Protein AF-A0A6P1YDL7-F1 (afdb_monomer_lite)

pLDDT: mean 79.41, std 16.98, range [35.56, 95.12]

Secondary structure (DSSP, 8-state):
----------------HHHHHHHHHHHT-SEEEHHHHHHHHHHH-HHHHHHHHHHH-SSS--HHHHHHHHHHHHHTSTT-SBPPPPPTTT-STTEEPPPHHHHHHH-SS-EEEEEB-----

Foldseek 3Di:
DDDDDPDPDPPLDDQDLVNVVVLVVVLPDQKDWLVSSLVSCVVPPVVVNVSLQVPFDDPQTGSSNRSQVVLQVLCPDPPRQWPRQDDPPDDDPQWDADDPVVCVRHVDRTIGMIGGDPPPD

Radius of gyration: 15.44 Å; chains: 1; bounding box: 39×40×31 Å

Organism: NCBI:txid116090

Structure (mmCIF, N/CA/C/O backbone):
data_AF-A0A6P1YDL7-F1
#
_entry.id   AF-A0A6P1YDL7-F1
#
loop_
_atom_site.group_PDB
_atom_site.id
_atom_site.type_symbol
_atom_site.label_atom_id
_atom_site.label_alt_id
_atom_site.label_comp_id
_atom_site.label_asym_id
_atom_site.label_entity_id
_atom_site.label_seq_id
_atom_site.pdbx_PDB_ins_code
_atom_site.Cartn_x
_atom_site.Cartn_y
_atom_site.Cartn_z
_atom_site.occupancy
_atom_site.B_iso_or_equiv
_atom_site.auth_seq_id
_atom_site.auth_comp_id
_atom_site.auth_asym_id
_atom_site.auth_atom_id
_atom_site.pdbx_PDB_model_num
ATOM 1 N N . MET A 1 1 ? -23.466 22.825 -14.874 1.00 36.59 1 MET A N 1
ATOM 2 C CA . MET A 1 1 ? -22.211 22.125 -15.240 1.00 36.59 1 MET A CA 1
ATOM 3 C C . MET A 1 1 ? -21.024 22.981 -14.807 1.00 36.59 1 MET A C 1
ATOM 5 O O . MET A 1 1 ? -20.766 24.006 -15.426 1.00 36.59 1 MET A O 1
ATOM 9 N N . LYS A 1 2 ? -20.358 22.641 -13.694 1.00 36.62 2 LYS A N 1
ATOM 10 C CA . LYS A 1 2 ? -19.178 23.383 -13.216 1.00 36.62 2 LYS A CA 1
ATOM 11 C C . LYS A 1 2 ? -17.970 23.005 -14.078 1.00 36.62 2 LYS A C 1
ATOM 13 O O . LYS A 1 2 ? -17.549 21.854 -14.082 1.00 36.62 2 LYS A O 1
ATOM 18 N N . LYS A 1 3 ? -17.440 23.979 -14.821 1.00 40.66 3 LYS A N 1
ATOM 19 C CA . LYS A 1 3 ? -16.173 23.870 -15.551 1.00 40.66 3 LYS A CA 1
ATOM 20 C C . LYS A 1 3 ? -15.040 23.724 -14.531 1.00 40.66 3 LYS A C 1
ATOM 22 O O . LYS A 1 3 ? -14.826 24.628 -13.729 1.00 40.66 3 LYS A O 1
ATOM 27 N N . MET A 1 4 ? -14.327 22.599 -14.551 1.00 35.56 4 MET A N 1
ATOM 28 C CA . MET A 1 4 ? -13.084 22.455 -13.792 1.00 35.56 4 MET A CA 1
ATOM 29 C C . MET A 1 4 ? -11.960 23.148 -14.562 1.00 35.56 4 MET A C 1
ATOM 31 O O . MET A 1 4 ? -11.633 22.781 -15.691 1.00 35.56 4 MET A O 1
ATOM 35 N N . ASN A 1 5 ? -11.415 24.195 -13.945 1.00 38.91 5 ASN A N 1
ATOM 36 C CA . ASN A 1 5 ? -10.275 24.956 -14.431 1.00 38.91 5 ASN A CA 1
ATOM 37 C C . ASN A 1 5 ? -9.067 24.035 -14.654 1.00 38.91 5 ASN A C 1
ATOM 39 O O . ASN A 1 5 ? -8.543 23.442 -13.712 1.00 38.91 5 ASN A O 1
ATOM 43 N N . LYS A 1 6 ? -8.584 23.981 -15.901 1.00 46.56 6 LYS A N 1
ATOM 44 C CA . LYS A 1 6 ? -7.245 23.495 -16.257 1.00 46.56 6 LYS A CA 1
ATOM 45 C C . LYS A 1 6 ? -6.207 24.518 -15.782 1.00 46.56 6 LYS A C 1
ATOM 47 O O . LYS A 1 6 ? -5.683 25.302 -16.567 1.00 46.56 6 LYS A O 1
ATOM 52 N N . GLY A 1 7 ? -5.941 24.529 -14.481 1.00 36.12 7 GLY A N 1
ATOM 53 C CA . GLY A 1 7 ? -4.792 25.218 -13.906 1.00 36.12 7 GLY A CA 1
ATOM 54 C C . GLY A 1 7 ? -3.537 24.380 -14.125 1.00 36.12 7 GLY A C 1
ATOM 55 O O . GLY A 1 7 ? -3.387 23.321 -13.521 1.00 36.12 7 GLY A O 1
ATOM 56 N N . LYS A 1 8 ? -2.640 24.850 -14.995 1.00 44.25 8 LYS A N 1
ATOM 57 C CA . LYS A 1 8 ? -1.250 24.390 -15.060 1.00 44.25 8 LYS A CA 1
ATOM 58 C C . LYS A 1 8 ? -0.568 24.743 -13.738 1.00 44.25 8 LYS A C 1
ATOM 60 O O . LYS A 1 8 ? -0.043 25.837 -13.595 1.00 44.25 8 LYS A O 1
ATOM 65 N N . ASN A 1 9 ? -0.571 23.810 -12.799 1.00 37.44 9 ASN A N 1
ATOM 66 C CA . ASN A 1 9 ? 0.374 23.781 -11.697 1.00 37.44 9 ASN A CA 1
ATOM 67 C C . ASN A 1 9 ? 1.122 22.461 -11.824 1.00 37.44 9 ASN A C 1
ATOM 69 O O . ASN A 1 9 ? 0.563 21.398 -11.569 1.00 37.44 9 ASN A O 1
ATOM 73 N N . SER A 1 10 ? 2.391 22.527 -12.221 1.00 43.81 10 SER A N 1
ATOM 74 C CA . SER A 1 10 ? 3.339 21.419 -12.084 1.00 43.81 10 SER A CA 1
ATOM 75 C C . SER A 1 10 ? 3.688 21.218 -10.604 1.00 43.81 10 SER A C 1
ATOM 77 O O . SER A 1 10 ? 4.853 21.208 -10.216 1.00 43.81 10 SER A O 1
ATOM 79 N N . THR A 1 11 ? 2.676 21.108 -9.743 1.00 45.12 11 THR A N 1
ATOM 80 C CA . THR A 1 11 ? 2.846 20.631 -8.382 1.00 45.12 11 THR A CA 1
ATOM 81 C C . THR A 1 11 ? 3.069 19.135 -8.485 1.00 45.12 11 THR A C 1
ATOM 83 O O . THR A 1 11 ? 2.295 18.403 -9.097 1.00 45.12 11 THR A O 1
ATOM 86 N N . CYS A 1 12 ? 4.191 18.683 -7.942 1.00 49.62 12 CYS A N 1
ATOM 87 C CA . CYS A 1 12 ? 4.565 17.283 -7.853 1.00 49.62 12 CYS A CA 1
ATOM 88 C C . CYS A 1 12 ? 3.428 16.471 -7.205 1.00 49.62 12 CYS A C 1
ATOM 90 O O . CYS A 1 12 ? 3.429 16.305 -5.993 1.00 49.62 12 CYS A O 1
ATOM 92 N N . LYS A 1 13 ? 2.477 15.950 -7.991 1.00 65.25 13 LYS A N 1
ATOM 93 C CA . LYS A 1 13 ? 1.339 15.184 -7.473 1.00 65.25 13 LYS A CA 1
ATOM 94 C C . LYS A 1 13 ? 1.872 13.949 -6.732 1.00 65.25 13 LYS A C 1
ATOM 96 O O . LYS A 1 13 ? 2.759 13.242 -7.223 1.00 65.25 13 LYS A O 1
ATOM 101 N N . TYR A 1 14 ? 1.429 13.800 -5.492 1.00 78.19 14 TYR A N 1
ATOM 102 C CA . TYR A 1 14 ? 1.698 12.697 -4.574 1.00 78.19 14 TYR A CA 1
ATOM 103 C C . TYR A 1 14 ? 0.348 12.111 -4.173 1.00 78.19 14 TYR A C 1
ATOM 105 O O . TYR A 1 14 ? -0.652 12.823 -4.232 1.00 78.19 14 TYR A O 1
ATOM 113 N N . ILE A 1 15 ? 0.321 10.842 -3.767 1.00 88.19 15 ILE A N 1
ATOM 114 C CA . ILE A 1 15 ? -0.924 10.245 -3.276 1.00 88.19 15 ILE A CA 1
ATOM 115 C C . ILE A 1 15 ? -1.286 10.853 -1.911 1.00 88.19 15 ILE A C 1
ATOM 117 O O . ILE A 1 15 ? -0.455 10.881 -0.985 1.00 88.19 15 ILE A O 1
ATOM 121 N N . THR A 1 16 ? -2.494 11.401 -1.796 1.00 91.56 16 THR A N 1
ATOM 122 C CA . THR A 1 16 ? -2.971 12.056 -0.567 1.00 91.56 16 THR A CA 1
ATOM 123 C C . THR A 1 16 ? -3.467 11.033 0.457 1.00 91.56 16 THR A C 1
ATOM 125 O O . THR A 1 16 ? -3.581 9.844 0.158 1.00 91.56 16 THR A O 1
ATOM 128 N N . ASN A 1 17 ? -3.709 11.464 1.698 1.00 92.94 17 ASN A N 1
ATOM 129 C CA . ASN A 1 17 ? -4.272 10.570 2.716 1.00 92.94 17 ASN A CA 1
ATOM 130 C C . ASN A 1 17 ? -5.702 10.161 2.354 1.00 92.94 17 ASN A C 1
ATOM 132 O O . ASN A 1 17 ? -6.055 9.000 2.507 1.00 92.94 17 ASN A O 1
ATOM 136 N N . GLU A 1 18 ? -6.492 11.079 1.800 1.00 92.06 18 GLU A N 1
ATOM 137 C CA . GLU A 1 18 ? -7.864 10.811 1.371 1.00 92.06 18 GLU A CA 1
ATOM 138 C C . GLU A 1 18 ? -7.902 9.773 0.241 1.00 92.06 18 GLU A C 1
ATOM 140 O O . GLU A 1 18 ? -8.740 8.873 0.258 1.00 92.06 18 GLU A O 1
ATOM 145 N N . GLU A 1 19 ? -6.967 9.849 -0.715 1.00 93.19 19 GLU A N 1
ATOM 146 C CA . GLU A 1 19 ? -6.822 8.833 -1.765 1.00 93.19 19 GLU A CA 1
ATOM 147 C C . GLU A 1 19 ? -6.437 7.468 -1.174 1.00 93.19 19 GLU A C 1
ATOM 149 O O . GLU A 1 19 ? -6.994 6.447 -1.578 1.00 93.19 19 GLU A O 1
ATOM 154 N N . ILE A 1 20 ? -5.533 7.436 -0.185 1.00 94.56 20 ILE A N 1
ATOM 155 C CA . ILE A 1 20 ? -5.164 6.199 0.521 1.00 94.56 20 ILE A CA 1
ATOM 156 C C . ILE A 1 20 ? -6.373 5.597 1.238 1.00 94.56 20 ILE A C 1
ATOM 158 O O . ILE A 1 20 ? -6.646 4.409 1.082 1.00 94.56 20 ILE A O 1
ATOM 162 N N . GLU A 1 21 ? -7.112 6.400 1.997 1.00 94.38 21 GLU A N 1
ATOM 163 C CA . GLU A 1 21 ? -8.293 5.956 2.739 1.00 94.38 21 GLU A CA 1
ATOM 164 C C . GLU A 1 21 ? -9.386 5.434 1.821 1.00 94.38 21 GLU A C 1
ATOM 166 O O . GLU A 1 21 ? -9.991 4.399 2.106 1.00 94.38 21 GLU A O 1
ATOM 171 N N . TYR A 1 22 ? -9.622 6.134 0.711 1.00 93.62 22 TYR A N 1
ATOM 172 C CA . TYR A 1 22 ? -10.549 5.689 -0.314 1.00 93.62 22 TYR A CA 1
ATOM 173 C C . TYR A 1 22 ? -10.139 4.315 -0.850 1.00 93.62 22 TYR A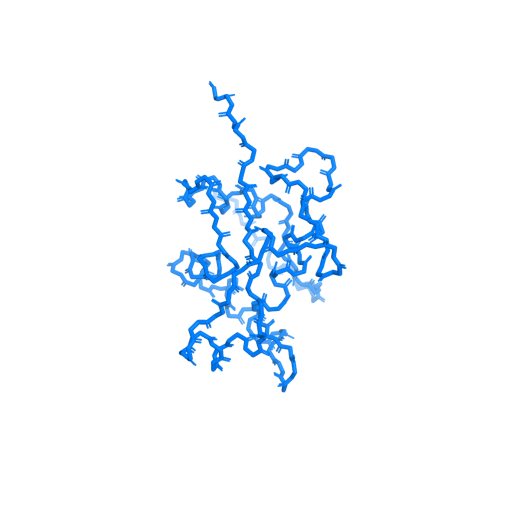 C 1
ATOM 175 O O . TYR A 1 22 ? -10.964 3.405 -0.874 1.00 93.62 22 TYR A O 1
ATOM 183 N N . ILE A 1 23 ? -8.869 4.124 -1.215 1.00 95.00 23 ILE A N 1
ATOM 184 C CA . ILE A 1 23 ? -8.385 2.836 -1.727 1.00 95.00 23 ILE A CA 1
ATOM 185 C C . ILE A 1 23 ? -8.523 1.732 -0.669 1.00 95.00 23 ILE A C 1
ATOM 187 O O . ILE A 1 23 ? -9.096 0.691 -0.973 1.00 95.00 23 ILE A O 1
ATOM 191 N N . ILE A 1 24 ? -8.081 1.961 0.575 1.00 94.25 24 ILE A N 1
ATOM 192 C CA . ILE A 1 24 ? -8.171 0.966 1.663 1.00 94.25 24 ILE A CA 1
ATOM 193 C C . ILE A 1 24 ? -9.622 0.511 1.867 1.00 94.25 24 ILE A C 1
ATOM 195 O O . ILE A 1 24 ? -9.887 -0.689 1.939 1.00 94.25 24 ILE A O 1
ATOM 199 N N . LYS A 1 25 ? -10.568 1.457 1.921 1.00 92.75 25 LYS A N 1
ATOM 200 C CA . LYS A 1 25 ? -11.995 1.154 2.103 1.00 92.75 25 LYS A CA 1
ATOM 201 C C . LYS A 1 25 ? -12.568 0.346 0.937 1.00 92.75 25 LYS A C 1
ATOM 203 O O . LYS A 1 25 ? -13.336 -0.579 1.173 1.00 92.75 25 LYS A O 1
ATOM 208 N N . ASN A 1 26 ? -12.187 0.665 -0.301 1.00 93.81 26 ASN A N 1
ATOM 209 C CA . ASN A 1 26 ? -12.706 -0.028 -1.485 1.00 93.81 26 ASN A CA 1
ATOM 210 C C . ASN A 1 26 ? -12.047 -1.392 -1.733 1.00 93.81 26 ASN A C 1
ATOM 212 O O . ASN A 1 26 ? -12.686 -2.269 -2.306 1.00 93.81 26 ASN A O 1
ATOM 216 N N . MET A 1 27 ? -10.805 -1.603 -1.287 1.00 93.56 27 MET A N 1
ATOM 217 C CA . MET A 1 27 ? -10.186 -2.932 -1.315 1.00 93.56 27 MET A CA 1
ATOM 218 C C . MET A 1 27 ? -10.931 -3.917 -0.407 1.00 93.56 27 MET A C 1
ATOM 220 O O . MET A 1 27 ? -10.968 -5.105 -0.711 1.00 93.56 27 MET A O 1
ATOM 224 N N . ASN A 1 28 ? -11.522 -3.430 0.693 1.00 89.69 28 ASN A N 1
ATOM 225 C CA . ASN A 1 28 ? -12.265 -4.233 1.669 1.00 89.69 28 ASN A CA 1
ATOM 226 C C . ASN A 1 28 ? -11.478 -5.469 2.160 1.00 89.69 28 ASN A C 1
ATOM 228 O O . ASN A 1 28 ? -12.023 -6.558 2.340 1.00 89.69 28 ASN A O 1
ATOM 232 N N . MET A 1 29 ? -10.165 -5.306 2.345 1.00 91.06 29 MET A N 1
ATOM 233 C CA . MET A 1 29 ? -9.272 -6.352 2.839 1.00 91.06 29 MET A CA 1
ATOM 234 C C . MET A 1 29 ? -8.829 -6.014 4.268 1.00 91.06 29 MET A C 1
ATOM 236 O O . MET A 1 29 ? -8.314 -4.917 4.485 1.00 91.06 29 MET A O 1
ATOM 240 N N . PRO A 1 30 ? -8.947 -6.938 5.242 1.00 89.56 30 PRO A N 1
ATOM 241 C CA . PRO A 1 30 ? -8.481 -6.696 6.612 1.00 89.56 30 PRO A CA 1
ATOM 242 C C . PRO A 1 30 ? -6.950 -6.575 6.697 1.00 89.56 30 PRO A C 1
ATOM 244 O O . PRO A 1 30 ? -6.409 -5.943 7.601 1.00 89.56 30 PRO A O 1
ATOM 247 N N . GLN A 1 31 ? -6.244 -7.164 5.732 1.00 91.25 31 GLN A N 1
ATOM 248 C CA . GLN A 1 31 ? -4.805 -7.035 5.553 1.00 91.25 31 GLN A CA 1
ATOM 249 C C . GLN A 1 31 ? -4.470 -7.029 4.064 1.00 91.25 31 GLN A C 1
ATOM 251 O O . GLN A 1 31 ? -5.113 -7.731 3.285 1.00 91.25 31 GLN A O 1
ATOM 256 N N . PHE A 1 32 ? -3.453 -6.273 3.669 1.00 93.12 32 PHE A N 1
ATOM 257 C CA . PHE A 1 32 ? -3.021 -6.191 2.278 1.00 93.12 32 PHE A CA 1
ATOM 258 C C . PHE A 1 32 ? -1.531 -5.869 2.175 1.00 93.12 32 PHE A C 1
ATOM 260 O O . PHE A 1 32 ? -0.905 -5.370 3.109 1.00 93.12 32 PHE A O 1
ATOM 267 N N . THR A 1 33 ? -0.941 -6.142 1.019 1.00 92.38 33 THR A N 1
ATOM 268 C CA . THR A 1 33 ? 0.428 -5.744 0.696 1.00 92.38 33 THR A CA 1
ATOM 269 C C . THR A 1 33 ? 0.459 -4.519 -0.200 1.00 92.38 33 THR A C 1
ATOM 271 O O . THR A 1 33 ? -0.519 -4.163 -0.854 1.00 92.38 33 THR A O 1
ATOM 274 N N . VAL A 1 34 ? 1.629 -3.891 -0.311 1.00 90.94 34 VAL A N 1
ATOM 275 C CA . VAL A 1 34 ? 1.820 -2.812 -1.290 1.00 90.94 34 VAL A CA 1
ATOM 276 C C . VAL A 1 34 ? 1.557 -3.254 -2.738 1.00 90.94 34 VAL A C 1
ATOM 278 O O . VAL A 1 34 ? 1.212 -2.418 -3.571 1.00 90.94 34 VAL A O 1
ATOM 281 N N . LEU A 1 35 ? 1.694 -4.550 -3.043 1.00 91.00 35 LEU A N 1
ATOM 282 C CA . LEU A 1 35 ? 1.370 -5.086 -4.363 1.00 91.00 35 LEU A CA 1
ATOM 283 C C . LEU A 1 35 ? -0.139 -5.096 -4.597 1.00 91.00 35 LEU A C 1
ATOM 285 O O . LEU A 1 35 ? -0.576 -4.628 -5.641 1.00 91.00 35 LEU A O 1
ATOM 289 N N . ASP A 1 36 ? -0.924 -5.538 -3.612 1.00 93.56 36 ASP A N 1
ATOM 290 C CA . ASP A 1 36 ? -2.391 -5.503 -3.679 1.00 93.56 36 ASP A CA 1
ATOM 291 C C . ASP A 1 36 ? -2.888 -4.061 -3.832 1.00 93.56 36 ASP A C 1
ATOM 293 O O . ASP A 1 36 ? -3.720 -3.762 -4.686 1.00 93.56 36 ASP A O 1
ATOM 297 N N . PHE A 1 37 ? -2.296 -3.144 -3.061 1.00 94.50 37 PHE A N 1
ATOM 298 C CA . PHE A 1 37 ? -2.607 -1.719 -3.121 1.00 94.50 37 PHE A CA 1
ATOM 299 C C . PHE A 1 37 ? -2.283 -1.114 -4.494 1.00 94.50 37 PHE A C 1
ATOM 301 O O . PHE A 1 37 ? -3.102 -0.414 -5.086 1.00 94.50 37 PHE A O 1
ATOM 308 N N . GLY A 1 38 ? -1.093 -1.395 -5.037 1.00 92.44 38 GLY A N 1
ATOM 309 C CA . GLY A 1 38 ? -0.707 -0.907 -6.361 1.00 92.44 38 GLY A CA 1
ATOM 310 C C . GLY A 1 38 ? -1.525 -1.539 -7.490 1.00 92.44 38 GLY A C 1
ATOM 311 O O . GLY A 1 38 ? -1.906 -0.830 -8.417 1.00 92.44 38 GLY A O 1
ATOM 312 N N . LYS A 1 39 ? -1.875 -2.826 -7.378 1.00 92.44 39 LYS A N 1
ATOM 313 C CA . LYS A 1 39 ? -2.763 -3.515 -8.322 1.00 92.44 39 LYS A CA 1
ATOM 314 C C . LYS A 1 39 ? -4.149 -2.874 -8.345 1.00 92.44 39 LYS A C 1
ATOM 316 O O . LYS A 1 39 ? -4.656 -2.581 -9.423 1.00 92.44 39 LYS A O 1
ATOM 321 N N . PHE A 1 40 ? -4.716 -2.562 -7.178 1.00 95.12 40 PHE A N 1
ATOM 322 C CA . PHE A 1 40 ? -5.992 -1.856 -7.105 1.00 95.12 40 PHE A CA 1
ATOM 323 C C . PHE A 1 40 ? -5.931 -0.503 -7.832 1.00 95.12 40 PHE A C 1
ATOM 325 O O . PHE A 1 40 ? -6.834 -0.180 -8.604 1.00 95.12 40 PHE A O 1
ATOM 332 N N . ILE A 1 41 ? -4.856 0.274 -7.638 1.00 93.25 41 ILE A N 1
ATOM 333 C CA . 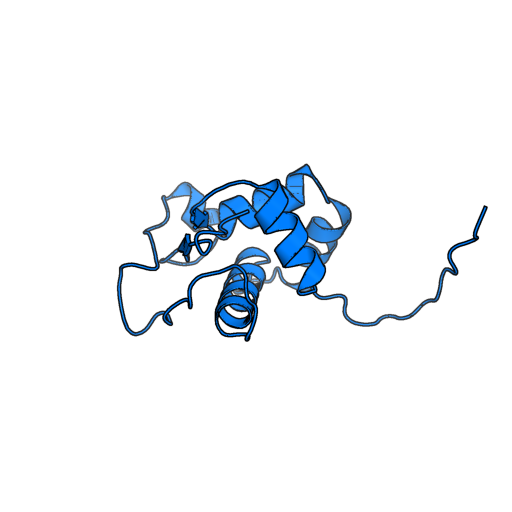ILE A 1 41 ? -4.657 1.544 -8.358 1.00 93.25 41 ILE A CA 1
ATOM 334 C C . ILE A 1 41 ? -4.550 1.297 -9.865 1.00 93.25 41 ILE A C 1
ATOM 336 O O . ILE A 1 41 ? -5.185 2.004 -10.639 1.00 93.25 41 ILE A O 1
ATOM 340 N N . GLN A 1 42 ? -3.779 0.299 -10.293 1.00 91.69 42 GLN A N 1
ATOM 341 C CA . GLN A 1 42 ? -3.611 -0.031 -11.707 1.00 91.69 42 GLN A CA 1
ATOM 342 C C . GLN A 1 42 ? -4.945 -0.384 -12.386 1.00 91.69 42 GLN A C 1
ATOM 344 O O . GLN A 1 42 ? -5.170 0.011 -13.530 1.00 91.69 42 GLN A O 1
ATOM 349 N N . GLU A 1 43 ? -5.823 -1.103 -11.687 1.00 93.00 43 GLU A N 1
ATOM 350 C CA . GLU A 1 43 ? -7.119 -1.551 -12.207 1.00 93.00 43 GLU A CA 1
ATOM 351 C C . GLU A 1 43 ? -8.190 -0.450 -12.175 1.00 93.00 43 GLU A C 1
ATOM 353 O O . GLU A 1 43 ? -9.018 -0.383 -13.081 1.00 93.00 43 GLU A O 1
ATOM 358 N N . ASN A 1 44 ? -8.164 0.440 -11.174 1.00 92.00 44 ASN A N 1
ATOM 359 C CA . ASN A 1 44 ? -9.257 1.389 -10.915 1.00 92.00 44 ASN A CA 1
ATOM 360 C C . ASN A 1 44 ? -8.894 2.864 -11.161 1.00 92.00 44 ASN A C 1
ATOM 362 O O . ASN A 1 44 ? -9.780 3.706 -11.289 1.00 92.00 44 ASN A O 1
ATOM 366 N N . ASN A 1 45 ? -7.607 3.211 -11.214 1.00 88.38 45 ASN A N 1
ATOM 367 C CA . ASN A 1 45 ? -7.125 4.580 -11.401 1.00 88.38 45 ASN A CA 1
ATOM 368 C C . ASN A 1 45 ? -5.807 4.602 -12.194 1.00 88.38 45 ASN A C 1
ATOM 370 O O . ASN A 1 45 ? -4.727 4.908 -11.677 1.00 88.38 45 ASN A O 1
ATOM 374 N N . LYS A 1 46 ? -5.918 4.272 -13.484 1.00 87.56 46 LYS A N 1
ATOM 375 C CA . LYS A 1 46 ? -4.777 4.163 -14.400 1.00 87.56 46 LYS A CA 1
ATOM 376 C C . LYS A 1 46 ? -3.957 5.452 -14.495 1.00 87.56 46 LYS A C 1
ATOM 378 O O . LYS A 1 46 ? -2.735 5.383 -14.482 1.00 87.56 46 LYS A O 1
ATOM 383 N N . ASP A 1 47 ? -4.603 6.617 -14.493 1.00 88.50 47 ASP A N 1
ATOM 384 C CA . ASP A 1 47 ? -3.907 7.909 -14.535 1.00 88.50 47 ASP A CA 1
ATOM 385 C C . ASP A 1 47 ? -3.000 8.111 -13.310 1.00 88.50 47 ASP A C 1
ATOM 387 O O . ASP A 1 47 ? -1.874 8.603 -13.428 1.00 88.50 47 ASP A O 1
ATOM 391 N N . LEU A 1 48 ? -3.472 7.717 -12.119 1.00 87.88 48 LEU A N 1
ATOM 392 C CA . LEU A 1 48 ? -2.663 7.750 -10.902 1.00 87.88 48 LEU A CA 1
ATOM 393 C C . LEU A 1 48 ? -1.504 6.750 -10.989 1.00 87.88 48 LEU A C 1
ATOM 395 O O . LEU A 1 48 ? -0.377 7.104 -10.643 1.00 87.88 48 LEU A O 1
ATOM 399 N N . TRP A 1 49 ? -1.753 5.534 -11.479 1.00 90.25 49 TRP A N 1
ATOM 400 C CA . TRP A 1 49 ? -0.709 4.523 -11.662 1.00 90.25 49 TRP A CA 1
ATOM 401 C C . TRP A 1 49 ? 0.384 4.977 -12.638 1.00 90.25 49 TRP A C 1
ATOM 403 O O . TRP A 1 49 ? 1.573 4.912 -12.316 1.00 90.25 49 TRP A O 1
ATOM 413 N N . ASP A 1 50 ? -0.003 5.494 -13.801 1.00 88.25 50 ASP A N 1
ATOM 414 C CA . ASP A 1 50 ? 0.918 5.966 -14.835 1.00 88.25 50 ASP A CA 1
ATOM 415 C C . ASP A 1 50 ? 1.743 7.150 -14.317 1.00 88.25 50 ASP A C 1
ATOM 417 O O . ASP A 1 50 ? 2.958 7.212 -14.496 1.00 88.25 50 ASP A O 1
ATOM 421 N N . MET A 1 51 ? 1.123 8.069 -13.576 1.00 88.75 51 MET A N 1
ATOM 422 C CA . MET A 1 51 ? 1.848 9.153 -12.917 1.00 88.75 51 MET A CA 1
ATOM 423 C C . MET A 1 51 ? 2.869 8.628 -11.890 1.00 88.75 51 MET A C 1
ATOM 425 O O . MET A 1 51 ? 4.012 9.096 -11.867 1.00 88.75 51 MET A O 1
ATOM 429 N N . LEU A 1 52 ? 2.485 7.670 -11.039 1.00 87.94 52 LEU A N 1
ATOM 430 C CA . LEU A 1 52 ? 3.381 7.093 -10.031 1.00 87.94 52 LEU A CA 1
ATOM 431 C C . LEU A 1 52 ? 4.551 6.347 -10.676 1.00 87.94 52 LEU A C 1
ATOM 433 O O . LEU A 1 52 ? 5.698 6.518 -10.256 1.00 87.94 52 LEU A O 1
ATOM 437 N N . THR A 1 53 ? 4.281 5.546 -11.704 1.00 86.88 53 THR A N 1
ATOM 438 C CA . THR A 1 53 ? 5.312 4.779 -12.407 1.00 86.88 53 THR A CA 1
ATOM 439 C C . THR A 1 53 ? 6.266 5.691 -13.167 1.00 86.88 53 THR A C 1
ATOM 441 O O . THR A 1 53 ? 7.472 5.534 -12.999 1.00 86.88 53 THR A O 1
ATOM 444 N N . ASN A 1 54 ? 5.773 6.700 -13.888 1.00 85.81 54 ASN A N 1
ATOM 445 C CA . ASN A 1 54 ? 6.621 7.653 -14.611 1.00 85.81 54 ASN A CA 1
ATOM 446 C C . ASN A 1 54 ? 7.536 8.463 -13.685 1.00 85.81 54 ASN A C 1
ATOM 448 O O . ASN A 1 54 ? 8.669 8.775 -14.042 1.00 85.81 54 ASN A O 1
ATOM 452 N N . LYS A 1 55 ? 7.052 8.817 -12.491 1.00 82.19 55 LYS A N 1
ATOM 453 C CA . LYS A 1 55 ? 7.788 9.689 -11.569 1.00 82.19 55 LYS A CA 1
ATOM 454 C C . LYS A 1 55 ? 8.756 8.941 -10.660 1.00 82.19 55 LYS A C 1
ATOM 456 O O . LYS A 1 55 ? 9.840 9.444 -10.375 1.00 82.19 55 LYS A O 1
ATOM 461 N N . TYR A 1 56 ? 8.350 7.777 -10.156 1.00 78.62 56 TYR A N 1
ATOM 462 C CA . TYR A 1 56 ? 9.078 7.072 -9.099 1.00 78.62 56 TYR A CA 1
ATOM 463 C C . TYR A 1 56 ? 9.773 5.801 -9.580 1.00 78.62 56 TYR A C 1
ATOM 465 O O . TYR A 1 56 ? 10.516 5.203 -8.806 1.00 78.62 56 TYR A O 1
ATOM 473 N N . THR A 1 57 ? 9.586 5.387 -10.835 1.00 78.06 57 THR A N 1
ATOM 474 C CA . THR A 1 57 ? 10.326 4.243 -11.377 1.00 78.06 57 THR A CA 1
ATOM 475 C C . THR A 1 57 ? 11.664 4.702 -11.933 1.00 78.06 57 THR A C 1
ATOM 477 O O . THR A 1 57 ? 11.743 5.389 -12.945 1.00 78.06 57 THR A O 1
ATOM 480 N N . ASN A 1 58 ? 12.739 4.283 -11.277 1.00 78.12 58 ASN A N 1
ATOM 481 C CA . ASN A 1 58 ? 14.100 4.385 -11.780 1.00 78.12 58 ASN A CA 1
ATOM 482 C C . ASN A 1 58 ? 14.840 3.051 -11.559 1.00 78.12 58 ASN A C 1
ATOM 484 O O . ASN A 1 58 ? 14.238 2.012 -11.261 1.00 78.12 58 ASN A O 1
ATOM 488 N N . LYS A 1 59 ? 16.166 3.044 -11.735 1.00 69.25 59 LYS A N 1
ATOM 489 C CA . LYS A 1 59 ? 16.981 1.828 -11.594 1.00 69.25 59 LYS A CA 1
ATOM 490 C C . LYS A 1 59 ? 16.804 1.149 -10.224 1.00 69.25 59 LYS A C 1
ATOM 492 O O . LYS A 1 59 ? 16.720 -0.080 -10.184 1.00 69.25 59 LYS A O 1
ATOM 497 N N . TYR A 1 60 ? 16.684 1.932 -9.149 1.00 68.44 60 TYR A N 1
ATOM 498 C CA . TYR A 1 60 ? 16.729 1.478 -7.751 1.00 68.44 60 TYR A CA 1
ATOM 499 C C . TYR A 1 60 ? 15.422 1.686 -6.977 1.00 68.44 60 TYR A C 1
ATOM 501 O O . TYR A 1 60 ? 15.251 1.122 -5.902 1.00 68.44 60 TYR A O 1
ATOM 509 N N . TYR A 1 61 ? 14.505 2.488 -7.510 1.00 71.19 61 TYR A N 1
ATOM 510 C CA . TYR A 1 61 ? 13.256 2.857 -6.858 1.00 71.19 61 TYR A CA 1
ATOM 511 C C . TYR A 1 61 ? 12.085 2.518 -7.774 1.00 71.19 61 TYR A C 1
ATOM 513 O O . TYR A 1 61 ? 12.161 2.747 -8.979 1.00 71.19 61 TYR A O 1
ATOM 521 N N . SER A 1 62 ? 11.027 1.925 -7.226 1.00 83.94 62 SER A N 1
ATOM 522 C CA . SER A 1 62 ? 9.805 1.609 -7.971 1.00 83.94 62 SER A CA 1
ATOM 523 C C . SER A 1 62 ? 8.615 2.383 -7.408 1.00 83.94 62 SER A C 1
ATOM 525 O O . SER A 1 62 ? 8.636 2.812 -6.251 1.00 83.94 62 SER A O 1
ATOM 527 N N . ALA A 1 63 ? 7.538 2.497 -8.191 1.00 87.62 63 ALA A N 1
ATOM 528 C CA . ALA A 1 63 ? 6.256 2.997 -7.691 1.00 87.62 63 ALA A CA 1
ATOM 529 C C . ALA A 1 63 ? 5.790 2.237 -6.434 1.00 87.62 63 ALA A C 1
ATOM 531 O O . ALA A 1 63 ? 5.290 2.845 -5.492 1.00 87.62 63 ALA A O 1
ATOM 532 N N . TYR A 1 64 ? 6.035 0.926 -6.361 1.00 88.19 64 TYR A N 1
ATOM 533 C CA . TYR A 1 64 ? 5.735 0.137 -5.169 1.00 88.19 64 TYR A CA 1
ATOM 534 C C . TYR A 1 64 ? 6.628 0.495 -3.974 1.00 88.19 64 TYR A C 1
ATOM 536 O O . TYR A 1 64 ? 6.152 0.534 -2.845 1.00 88.19 64 TYR A O 1
ATOM 544 N N . SER A 1 65 ? 7.910 0.802 -4.188 1.00 85.25 65 SER A N 1
ATOM 545 C CA . SER A 1 65 ? 8.800 1.271 -3.115 1.00 85.25 65 SER A CA 1
ATOM 546 C C . SER A 1 65 ? 8.301 2.598 -2.531 1.00 85.25 65 SER A C 1
ATOM 548 O O . SER A 1 65 ? 8.263 2.756 -1.310 1.00 85.25 65 SER A O 1
ATOM 550 N N . TYR A 1 66 ? 7.844 3.510 -3.396 1.00 88.50 66 TYR A N 1
ATOM 551 C CA . TYR A 1 66 ? 7.181 4.750 -2.992 1.00 88.50 66 TYR A CA 1
ATOM 552 C C . TYR A 1 66 ? 5.908 4.491 -2.187 1.00 88.50 66 TYR A C 1
ATOM 554 O O . TYR A 1 66 ? 5.778 4.990 -1.069 1.00 88.50 66 TYR A O 1
ATOM 562 N N . LEU A 1 67 ? 4.990 3.683 -2.725 1.00 91.19 67 LEU A N 1
ATOM 563 C CA . LEU A 1 67 ? 3.727 3.359 -2.062 1.00 91.19 67 LEU A CA 1
ATOM 564 C C . LEU A 1 67 ? 3.962 2.701 -0.700 1.00 91.19 67 LEU A C 1
ATOM 566 O O . LEU A 1 67 ? 3.309 3.061 0.272 1.00 91.19 67 LEU A O 1
ATOM 570 N N . SER A 1 68 ? 4.945 1.804 -0.599 1.00 89.69 68 SER A N 1
ATOM 571 C CA . SER A 1 68 ? 5.299 1.140 0.656 1.00 89.69 68 SER A CA 1
ATOM 572 C C . SER A 1 68 ? 5.730 2.160 1.707 1.00 89.69 68 SER A C 1
ATOM 574 O O . SER A 1 68 ? 5.180 2.174 2.805 1.00 89.69 68 SER A O 1
ATOM 576 N N . GLN A 1 69 ? 6.648 3.070 1.370 1.00 87.94 69 GLN A N 1
ATOM 577 C CA . GLN A 1 69 ? 7.086 4.118 2.298 1.00 87.94 69 GLN A CA 1
ATOM 578 C C . GLN A 1 69 ? 5.952 5.074 2.665 1.00 87.94 69 GLN A C 1
ATOM 580 O O . GLN A 1 69 ? 5.831 5.495 3.816 1.00 87.94 69 GLN A O 1
ATOM 585 N N . ARG A 1 70 ? 5.102 5.406 1.692 1.00 91.88 70 ARG A N 1
ATOM 586 C CA . ARG A 1 70 ? 3.969 6.303 1.886 1.00 91.88 70 ARG A CA 1
ATOM 587 C C . ARG A 1 70 ? 2.915 5.715 2.825 1.00 91.88 70 ARG A C 1
ATOM 589 O O . ARG A 1 70 ? 2.411 6.451 3.672 1.00 91.88 70 ARG A O 1
ATOM 596 N N . LEU A 1 71 ? 2.628 4.420 2.704 1.00 93.06 71 LEU A N 1
ATOM 597 C CA . LEU A 1 71 ? 1.734 3.675 3.592 1.00 93.06 71 LEU A CA 1
ATOM 598 C C . LEU A 1 71 ? 2.340 3.491 4.988 1.00 93.06 71 LEU A C 1
ATOM 600 O O . LEU A 1 71 ? 1.637 3.671 5.975 1.00 93.06 71 LEU A O 1
ATOM 604 N N . ILE A 1 72 ? 3.649 3.225 5.094 1.00 90.69 72 ILE A N 1
ATO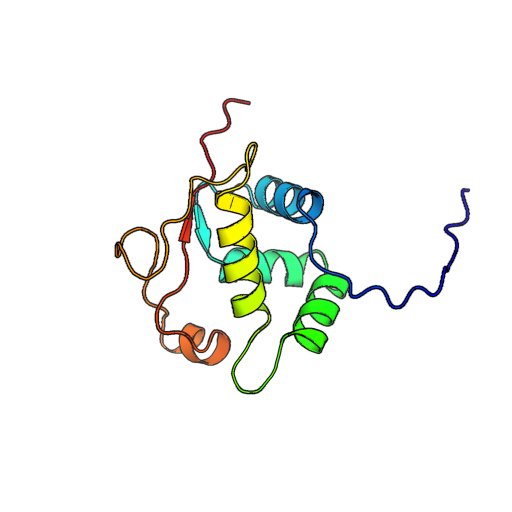M 605 C CA . ILE A 1 72 ? 4.347 3.182 6.392 1.00 90.69 72 ILE A CA 1
ATOM 606 C C . ILE A 1 72 ? 4.230 4.535 7.098 1.00 90.69 72 ILE A C 1
ATOM 608 O O . ILE A 1 72 ? 3.887 4.589 8.277 1.00 90.69 72 ILE A O 1
ATOM 612 N N . ARG A 1 73 ? 4.474 5.642 6.385 1.00 91.00 73 ARG A N 1
ATOM 613 C CA . ARG A 1 73 ? 4.296 6.988 6.942 1.00 91.00 73 ARG A CA 1
ATOM 614 C C . ARG A 1 73 ? 2.853 7.218 7.381 1.00 91.00 73 ARG A C 1
ATOM 616 O O . ARG A 1 73 ? 2.651 7.631 8.514 1.00 91.00 73 ARG A O 1
ATOM 623 N N . TYR A 1 74 ? 1.887 6.905 6.516 1.00 93.12 74 TYR A N 1
ATOM 624 C CA . TYR A 1 74 ? 0.465 7.035 6.832 1.00 93.12 74 TYR A CA 1
ATOM 625 C C . TYR A 1 74 ? 0.097 6.246 8.093 1.00 93.12 74 TYR A C 1
ATOM 627 O O . TYR A 1 74 ? -0.552 6.793 8.970 1.00 93.12 74 TYR A O 1
ATOM 635 N N . SER A 1 75 ? 0.598 5.017 8.250 1.00 91.88 75 SER A N 1
ATOM 636 C CA . SER A 1 75 ? 0.281 4.160 9.401 1.00 91.88 75 SER A CA 1
ATOM 637 C C . SER A 1 75 ? 0.615 4.772 10.770 1.00 91.88 75 SER A C 1
ATOM 639 O O . SER A 1 75 ? -0.023 4.427 11.761 1.00 91.88 75 SER A O 1
ATOM 641 N N . LYS A 1 76 ? 1.577 5.703 10.816 1.00 90.38 76 LYS A N 1
ATOM 642 C CA . LYS A 1 76 ? 2.027 6.409 12.027 1.00 90.38 76 LYS A CA 1
ATOM 643 C C . LYS A 1 76 ? 1.246 7.691 12.313 1.00 90.38 76 LYS A C 1
ATOM 645 O O . LYS A 1 76 ? 1.429 8.305 13.362 1.00 90.38 76 LYS A O 1
ATOM 650 N N . GLU A 1 77 ? 0.415 8.145 11.379 1.00 91.44 77 GLU A N 1
ATOM 651 C CA . GLU A 1 77 ? -0.351 9.378 11.531 1.00 91.44 77 GLU A CA 1
ATOM 652 C C . GLU A 1 77 ? -1.587 9.153 12.417 1.00 91.44 77 GLU A C 1
ATOM 654 O O . GLU A 1 77 ? -2.253 8.111 12.377 1.00 91.44 77 GLU A O 1
ATOM 659 N N . LYS A 1 78 ? -1.924 10.158 13.236 1.00 87.06 78 LYS A N 1
ATOM 660 C CA . LYS A 1 78 ? -3.130 10.121 14.069 1.00 87.06 78 LYS A CA 1
ATOM 661 C C . LYS A 1 78 ? -4.363 10.066 13.166 1.00 87.06 78 LYS A C 1
ATOM 663 O O . LYS A 1 78 ? -4.518 10.904 12.288 1.00 87.06 78 LYS A O 1
ATOM 668 N N . GLY A 1 79 ? -5.247 9.101 13.412 1.00 86.56 79 GLY A N 1
ATOM 669 C CA . GLY A 1 79 ? -6.442 8.889 12.587 1.00 86.56 79 GLY A CA 1
ATOM 670 C C . GLY A 1 79 ? -6.229 7.974 11.378 1.00 86.56 79 GLY A C 1
ATOM 671 O O . GLY A 1 79 ? -7.190 7.702 10.672 1.00 86.56 79 GLY A O 1
ATOM 672 N N . SER A 1 80 ? -5.018 7.438 11.177 1.00 91.88 80 SER A N 1
ATOM 673 C CA . SER A 1 80 ? -4.765 6.399 10.174 1.00 91.88 80 SER A CA 1
ATOM 674 C C . SER A 1 80 ? -5.703 5.200 10.330 1.00 91.88 80 SER A C 1
ATOM 676 O O . SER A 1 80 ? -5.880 4.696 11.447 1.00 91.88 80 SER A O 1
ATOM 678 N N . LEU A 1 81 ? -6.215 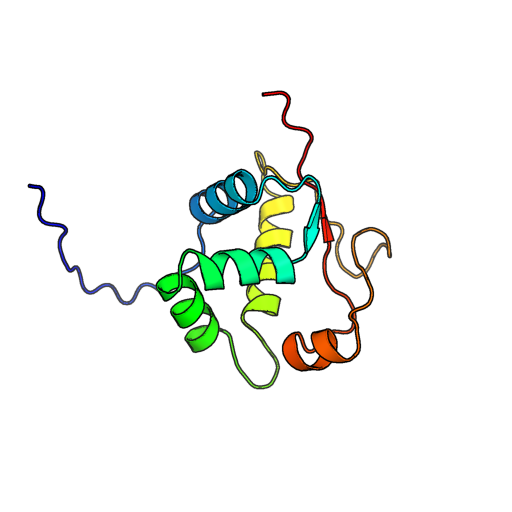4.690 9.205 1.00 92.50 81 LEU A N 1
ATOM 679 C CA . LEU A 1 81 ? -6.974 3.434 9.133 1.00 92.50 81 LEU A CA 1
ATOM 680 C C . LEU A 1 81 ? -6.100 2.184 9.309 1.00 92.50 81 LEU A C 1
ATOM 682 O O . LEU A 1 81 ? -6.629 1.093 9.493 1.00 92.50 81 LEU A O 1
ATOM 686 N N . LEU A 1 82 ? -4.777 2.319 9.236 1.00 92.19 82 LEU A N 1
ATOM 687 C CA . LEU A 1 82 ? -3.835 1.212 9.381 1.00 92.19 82 LEU A CA 1
ATOM 688 C C . LEU A 1 82 ? -3.320 1.107 10.812 1.00 92.19 82 LEU A C 1
ATOM 690 O O . LEU A 1 82 ? -3.094 2.129 11.470 1.00 92.19 82 LEU A O 1
ATOM 694 N N . GLU A 1 83 ? -3.100 -0.126 11.267 1.00 89.62 83 GLU A N 1
ATOM 695 C CA . GLU A 1 83 ? -2.252 -0.398 12.428 1.00 89.62 83 GLU A CA 1
ATOM 696 C C . GLU A 1 83 ? -0.845 0.149 12.172 1.00 89.62 83 GLU A C 1
ATOM 698 O O . GLU A 1 83 ? -0.379 0.167 11.028 1.00 89.62 83 GLU A O 1
ATOM 703 N N . GLU A 1 84 ? -0.181 0.622 13.229 1.00 87.50 84 GLU A N 1
ATOM 704 C CA . GLU A 1 84 ? 1.149 1.209 13.093 1.00 87.50 84 GLU A CA 1
ATOM 705 C C . GLU A 1 84 ? 2.123 0.176 12.517 1.00 87.50 84 GLU A C 1
ATOM 707 O O . GLU A 1 84 ? 2.327 -0.905 13.071 1.00 87.50 84 GLU A O 1
ATOM 712 N N . HIS A 1 85 ? 2.725 0.514 11.377 1.00 80.50 85 HIS A N 1
ATOM 713 C CA . HIS A 1 85 ? 3.673 -0.360 10.706 1.00 80.50 85 HIS A CA 1
ATOM 714 C C . HIS A 1 85 ? 5.054 -0.191 11.338 1.00 80.50 85 HIS A C 1
ATOM 716 O O . HIS A 1 85 ? 5.651 0.895 11.306 1.00 80.50 85 HIS A O 1
ATOM 722 N N . ILE A 1 86 ? 5.568 -1.270 11.924 1.00 70.00 86 ILE A N 1
ATOM 723 C CA . ILE A 1 86 ? 6.893 -1.278 12.536 1.00 70.00 86 ILE A CA 1
ATOM 724 C C . ILE A 1 86 ? 7.949 -1.280 11.425 1.00 70.00 86 ILE A C 1
ATOM 726 O O . ILE A 1 86 ? 7.861 -2.010 10.439 1.00 70.00 86 ILE A O 1
ATOM 730 N N . SER A 1 87 ? 8.969 -0.433 11.581 1.00 59.41 87 SER A N 1
ATOM 731 C CA . SER A 1 87 ? 10.020 -0.283 10.574 1.00 59.41 87 SER A CA 1
ATOM 732 C C . SER A 1 87 ? 10.782 -1.596 10.331 1.00 59.41 87 SER A C 1
ATOM 734 O O . SER A 1 87 ? 10.879 -2.440 11.222 1.00 59.41 87 SER A O 1
ATOM 736 N N . TYR A 1 88 ? 11.397 -1.712 9.148 1.00 56.47 88 TYR A N 1
ATOM 737 C CA . TYR A 1 88 ? 12.187 -2.862 8.676 1.00 56.47 88 TYR A CA 1
ATOM 738 C C . TYR A 1 88 ? 13.233 -3.413 9.670 1.00 56.47 88 TYR A C 1
ATOM 740 O O . TYR A 1 88 ? 13.713 -4.524 9.473 1.00 56.47 88 TYR A O 1
ATOM 748 N N . SER A 1 89 ? 13.619 -2.658 10.704 1.00 51.94 89 SER A N 1
ATOM 749 C CA . SER A 1 89 ? 14.686 -3.017 11.642 1.00 51.94 89 SER A CA 1
ATOM 750 C C . SER A 1 89 ? 14.249 -3.788 12.896 1.00 51.94 89 SER A C 1
ATOM 752 O O . SER A 1 89 ? 15.128 -4.128 13.682 1.00 51.94 89 SER A O 1
ATOM 754 N N . ILE A 1 90 ? 12.948 -4.021 13.141 1.00 53.16 90 ILE A N 1
ATOM 755 C CA . ILE A 1 90 ? 12.481 -4.447 14.483 1.00 53.16 90 ILE A CA 1
ATOM 756 C C . ILE A 1 90 ? 11.702 -5.778 14.505 1.00 53.16 90 ILE A C 1
ATOM 758 O O . ILE A 1 90 ? 11.780 -6.476 15.511 1.00 53.16 90 ILE A O 1
ATOM 762 N N . SER A 1 91 ? 11.005 -6.210 13.442 1.00 52.47 91 SER A N 1
ATOM 763 C CA . SER A 1 91 ? 10.376 -7.549 13.438 1.00 52.47 91 SER A CA 1
ATOM 764 C C . SER A 1 91 ? 10.014 -8.083 12.045 1.00 52.47 91 SER A C 1
ATOM 766 O O . SER A 1 91 ? 9.872 -7.330 11.079 1.00 52.47 91 SER A O 1
ATOM 768 N N . ASN A 1 92 ? 9.829 -9.406 11.961 1.00 59.50 92 ASN A N 1
ATOM 769 C CA . ASN A 1 92 ? 9.429 -10.130 10.749 1.00 59.50 92 ASN A CA 1
ATOM 770 C C . ASN A 1 92 ? 7.903 -10.162 10.523 1.00 59.50 92 ASN A C 1
ATOM 772 O O . ASN A 1 92 ? 7.463 -10.699 9.514 1.00 59.50 92 ASN A O 1
ATOM 776 N N . GLU A 1 93 ? 7.082 -9.641 11.438 1.00 65.12 93 GLU A N 1
ATOM 777 C CA . GLU A 1 93 ? 5.622 -9.858 11.404 1.00 65.12 93 GLU A CA 1
ATOM 778 C C . GLU A 1 93 ? 4.879 -8.903 10.461 1.00 65.12 93 GLU A C 1
ATOM 780 O O . GLU A 1 93 ? 3.798 -9.219 9.965 1.00 65.12 93 GLU A O 1
ATOM 785 N N . CYS A 1 94 ? 5.467 -7.739 10.174 1.00 71.31 94 CYS A N 1
ATOM 786 C CA . CYS A 1 94 ? 4.896 -6.734 9.274 1.00 71.31 94 CYS A CA 1
ATOM 787 C C . CYS A 1 94 ? 5.382 -6.892 7.822 1.00 71.31 94 CYS A C 1
ATOM 789 O O . CYS A 1 94 ? 5.123 -6.028 6.978 1.00 71.31 94 CYS A O 1
ATOM 791 N N . PHE A 1 95 ? 6.110 -7.973 7.524 1.00 79.19 95 PHE A N 1
ATOM 792 C CA . PHE A 1 95 ? 6.717 -8.224 6.224 1.00 79.19 95 PHE A CA 1
ATOM 793 C C . PHE A 1 95 ? 6.568 -9.688 5.815 1.00 79.19 95 PHE A C 1
ATOM 795 O O . PHE A 1 95 ? 6.686 -10.590 6.635 1.00 79.19 95 PHE A O 1
ATOM 802 N N . ARG A 1 96 ? 6.389 -9.943 4.518 1.00 84.44 96 ARG A N 1
ATOM 803 C CA . ARG A 1 96 ? 6.498 -11.294 3.951 1.00 84.44 96 ARG A CA 1
ATOM 804 C C . ARG A 1 96 ? 7.605 -11.372 2.915 1.00 84.44 96 ARG A C 1
ATOM 806 O O . ARG A 1 96 ? 7.960 -10.372 2.285 1.00 84.44 96 ARG A O 1
ATOM 813 N N . LYS A 1 97 ? 8.125 -12.580 2.696 1.00 83.38 97 LYS A N 1
ATOM 814 C CA . LYS A 1 97 ? 9.054 -12.820 1.592 1.00 83.38 97 LYS A CA 1
ATOM 815 C C . LYS A 1 97 ? 8.313 -12.745 0.249 1.00 83.38 97 LYS A C 1
ATOM 817 O O . LYS A 1 97 ? 7.227 -13.318 0.126 1.00 83.38 97 LYS A O 1
ATOM 822 N N . PRO A 1 98 ? 8.866 -12.027 -0.743 1.00 82.75 98 PRO A N 1
ATOM 823 C CA . PRO A 1 98 ? 8.344 -12.042 -2.101 1.00 82.75 98 PRO A CA 1
ATOM 824 C C . PRO A 1 98 ? 8.604 -13.397 -2.762 1.00 82.75 98 PRO A C 1
ATOM 826 O O . PRO A 1 98 ? 9.623 -14.045 -2.505 1.00 82.75 98 PRO A O 1
ATOM 829 N N . THR A 1 99 ? 7.726 -13.795 -3.677 1.00 85.44 99 THR A N 1
ATOM 830 C CA . THR A 1 99 ? 8.017 -14.875 -4.626 1.00 85.44 99 THR A CA 1
ATOM 831 C C . THR A 1 99 ? 9.108 -14.443 -5.617 1.00 85.44 99 THR A C 1
ATOM 833 O O . THR A 1 99 ? 9.444 -13.261 -5.738 1.00 85.44 99 THR A O 1
ATOM 836 N N . LYS A 1 100 ? 9.674 -15.394 -6.376 1.00 83.62 100 LYS A N 1
ATOM 837 C CA . LYS A 1 100 ? 10.669 -15.077 -7.421 1.00 83.62 100 LYS A CA 1
ATOM 838 C C . LYS A 1 100 ? 10.115 -14.113 -8.478 1.00 83.62 100 LYS A C 1
ATOM 840 O O . LYS A 1 100 ? 10.872 -13.300 -9.002 1.00 83.62 100 LYS A O 1
ATOM 845 N N . GLU A 1 101 ? 8.825 -14.203 -8.786 1.00 83.19 101 GLU A N 1
ATOM 846 C CA . GLU A 1 101 ? 8.151 -13.329 -9.751 1.00 83.19 101 GLU A CA 1
ATOM 847 C C . GLU A 1 101 ? 7.950 -11.928 -9.176 1.00 83.19 101 GLU A C 1
ATOM 849 O O . GLU A 1 101 ? 8.376 -10.946 -9.779 1.00 83.19 101 GLU A O 1
ATOM 854 N N . GLU A 1 102 ? 7.424 -11.829 -7.955 1.00 81.62 102 GLU A N 1
ATOM 855 C CA . GLU A 1 102 ? 7.254 -10.550 -7.262 1.00 81.62 102 GLU A CA 1
ATOM 856 C C . GLU A 1 102 ? 8.588 -9.828 -7.080 1.00 81.62 102 GLU A C 1
ATOM 858 O O . GLU A 1 102 ? 8.668 -8.619 -7.285 1.00 81.62 102 GLU A O 1
ATOM 863 N N . LYS A 1 103 ? 9.668 -10.560 -6.781 1.00 81.19 103 LYS A N 1
ATOM 864 C CA . LYS A 1 103 ? 11.010 -9.985 -6.633 1.00 81.19 103 LYS A CA 1
ATOM 865 C C . LYS A 1 103 ? 11.510 -9.319 -7.921 1.00 81.19 103 LYS A C 1
ATOM 867 O O . LYS A 1 103 ? 12.178 -8.289 -7.831 1.00 81.19 103 LYS A O 1
ATOM 872 N N . LYS A 1 104 ? 11.158 -9.835 -9.109 1.00 77.38 104 LYS A N 1
ATOM 873 C CA . LYS A 1 104 ? 11.508 -9.197 -10.397 1.00 77.38 104 LYS A CA 1
ATOM 874 C C . LYS A 1 104 ? 10.842 -7.827 -10.559 1.00 77.38 104 LYS A C 1
ATOM 876 O O . LYS A 1 104 ? 11.464 -6.916 -11.100 1.00 77.38 104 LYS A O 1
ATOM 881 N N . HIS A 1 105 ? 9.610 -7.674 -10.073 1.00 68.81 105 HIS A N 1
ATOM 882 C CA . HIS A 1 105 ? 8.834 -6.436 -10.203 1.00 68.81 105 HIS A CA 1
ATOM 883 C C . HIS A 1 105 ? 9.086 -5.443 -9.060 1.00 68.81 105 HIS A C 1
ATOM 885 O O . HIS A 1 105 ? 9.216 -4.243 -9.291 1.00 68.81 105 HIS A O 1
ATOM 891 N N . PHE A 1 106 ? 9.185 -5.944 -7.831 1.00 68.62 106 PHE A N 1
ATOM 892 C CA . PHE A 1 106 ? 9.259 -5.152 -6.606 1.00 68.62 106 PHE A CA 1
ATOM 893 C C . PHE A 1 106 ? 10.694 -4.775 -6.204 1.00 68.62 106 PHE A C 1
ATOM 895 O O . PHE A 1 106 ? 10.896 -3.776 -5.517 1.00 68.62 106 PHE A O 1
ATOM 902 N N . LYS A 1 107 ? 11.698 -5.548 -6.653 1.00 70.69 107 LYS A N 1
ATOM 903 C CA . LYS A 1 107 ? 13.140 -5.319 -6.420 1.00 70.69 107 LYS A CA 1
ATOM 904 C C . LYS A 1 107 ? 13.562 -5.198 -4.940 1.00 70.69 107 LYS A C 1
ATOM 906 O O . LYS A 1 107 ? 14.607 -4.625 -4.650 1.00 70.69 107 LYS A O 1
ATOM 911 N N . SER A 1 108 ? 12.784 -5.745 -4.007 1.00 73.62 108 SER A N 1
ATOM 912 C CA . SER A 1 108 ? 13.100 -5.798 -2.570 1.00 73.62 108 SER A CA 1
ATOM 913 C C . SER A 1 108 ? 12.920 -7.221 -2.044 1.00 73.62 108 SER A C 1
ATOM 915 O O . SER A 1 108 ? 12.148 -7.988 -2.612 1.00 73.62 108 SER A O 1
ATOM 917 N N . ASP A 1 109 ? 13.633 -7.567 -0.969 1.00 77.69 109 ASP A N 1
ATOM 918 C CA . ASP A 1 109 ? 13.617 -8.889 -0.326 1.00 77.69 109 ASP A CA 1
ATOM 919 C C . ASP A 1 109 ? 12.523 -9.065 0.733 1.00 77.69 109 ASP A C 1
ATOM 921 O O . ASP A 1 109 ? 12.361 -10.163 1.271 1.00 77.69 109 ASP A O 1
ATOM 925 N N . ASN A 1 110 ? 11.777 -8.002 1.034 1.00 80.94 110 ASN A N 1
ATOM 926 C CA . ASN A 1 110 ? 10.701 -7.991 2.021 1.00 80.94 110 ASN A CA 1
ATOM 927 C C . ASN A 1 110 ? 9.552 -7.115 1.511 1.00 80.94 110 ASN A C 1
ATOM 929 O O . ASN A 1 110 ? 9.763 -5.933 1.239 1.00 80.94 110 ASN A O 1
ATOM 933 N N . ILE A 1 111 ? 8.345 -7.673 1.411 1.00 84.06 111 ILE A N 1
ATOM 934 C CA . ILE A 1 111 ? 7.119 -6.941 1.069 1.00 84.06 111 ILE A CA 1
ATOM 935 C C . ILE A 1 111 ? 6.417 -6.536 2.361 1.00 84.06 111 ILE A C 1
ATOM 937 O O . ILE A 1 111 ? 6.075 -7.402 3.163 1.00 84.06 111 ILE A O 1
ATOM 941 N N . ALA A 1 112 ? 6.174 -5.236 2.538 1.00 85.88 112 ALA A N 1
ATOM 942 C CA . ALA A 1 112 ? 5.391 -4.722 3.658 1.00 85.88 112 ALA A CA 1
ATOM 943 C C . ALA A 1 112 ? 3.938 -5.223 3.591 1.00 85.88 112 ALA A C 1
ATOM 945 O O . ALA A 1 112 ? 3.272 -5.092 2.558 1.00 85.88 112 ALA A O 1
ATOM 946 N N . VAL A 1 113 ? 3.473 -5.778 4.708 1.00 88.88 113 VAL A N 1
ATOM 947 C CA . VAL A 1 113 ? 2.092 -6.188 4.967 1.00 88.88 113 VAL A CA 1
ATOM 948 C C . VAL A 1 113 ? 1.467 -5.156 5.898 1.00 88.88 113 VAL A C 1
ATOM 950 O O . VAL A 1 113 ? 2.007 -4.875 6.966 1.00 88.88 113 VAL A O 1
ATOM 953 N N . PHE A 1 114 ? 0.342 -4.587 5.486 1.00 91.12 114 PHE A N 1
ATOM 954 C CA . PHE A 1 114 ? -0.417 -3.597 6.236 1.00 91.12 114 PHE A CA 1
ATOM 955 C C . PHE A 1 114 ? -1.697 -4.234 6.759 1.00 91.12 114 PHE A C 1
ATOM 957 O O . PHE A 1 114 ? -2.397 -4.925 6.017 1.00 91.12 114 PHE A O 1
ATOM 964 N N . LYS A 1 115 ? -2.004 -3.985 8.030 1.00 91.19 115 LYS A N 1
ATOM 965 C CA . LYS A 1 115 ? -3.255 -4.400 8.664 1.00 91.19 115 LYS A CA 1
ATOM 966 C C . LYS A 1 115 ? -4.157 -3.188 8.813 1.00 91.19 115 LYS A C 1
ATOM 968 O O . LYS A 1 115 ? -3.707 -2.125 9.245 1.00 91.19 115 LYS A O 1
ATOM 973 N N . VAL A 1 116 ? -5.414 -3.345 8.428 1.00 92.06 116 VAL A N 1
ATOM 974 C CA . VAL A 1 116 ? -6.440 -2.330 8.649 1.00 92.06 116 VAL A CA 1
ATOM 975 C C . VAL A 1 116 ? -6.901 -2.477 10.092 1.00 92.06 116 VAL A C 1
ATOM 977 O O . VAL A 1 116 ? -7.191 -3.587 10.538 1.00 92.06 116 VAL A O 1
ATOM 980 N N . LYS A 1 117 ? -6.954 -1.371 10.837 1.00 89.94 117 LYS A N 1
ATOM 981 C CA . LYS A 1 117 ? -7.564 -1.367 12.171 1.00 89.94 117 LYS A CA 1
ATOM 982 C C . LYS A 1 117 ? -8.973 -1.920 12.031 1.00 89.94 117 LYS A C 1
ATOM 984 O O . LYS A 1 117 ? -9.662 -1.561 11.081 1.00 89.94 117 LYS A O 1
ATOM 989 N N . SER A 1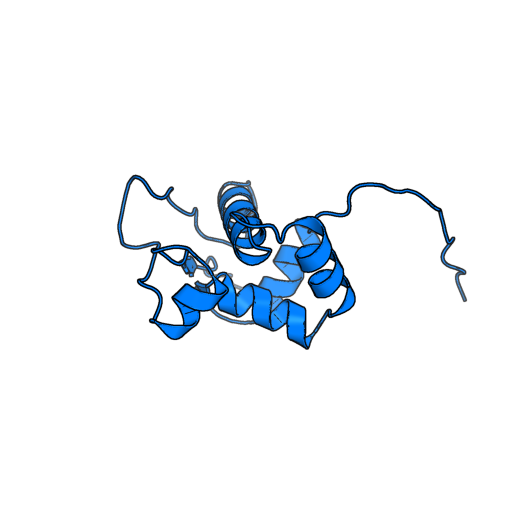 118 ? -9.413 -2.763 12.960 1.00 71.19 118 SER A N 1
ATOM 990 C CA . SER A 1 118 ? -10.819 -3.172 12.989 1.00 71.19 118 SER A CA 1
ATOM 991 C C . SER A 1 118 ? -11.686 -1.919 13.110 1.00 71.19 118 SER A C 1
ATOM 993 O O . SER A 1 118 ? -11.764 -1.307 14.174 1.00 71.19 118 SER A O 1
ATOM 995 N N . ILE A 1 119 ? -12.278 -1.495 11.994 1.00 60.69 119 ILE A N 1
ATOM 996 C CA . ILE A 1 119 ? -13.268 -0.430 11.977 1.00 60.69 119 ILE A CA 1
ATOM 997 C C . ILE A 1 119 ? -14.557 -1.109 12.422 1.00 60.69 119 ILE A C 1
ATOM 999 O O . ILE A 1 119 ? -15.142 -1.890 11.675 1.00 60.69 119 ILE A O 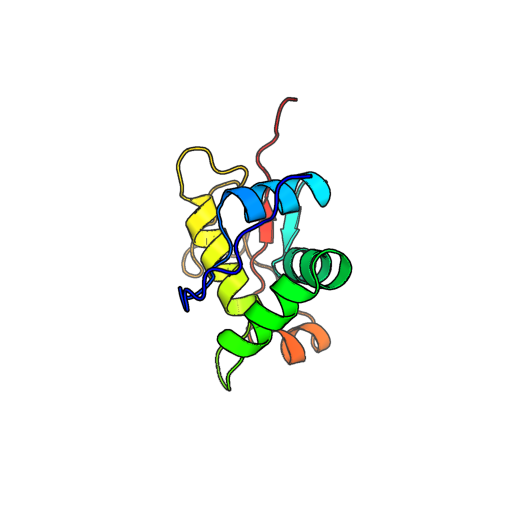1
ATOM 1003 N N . VAL A 1 120 ? -14.966 -0.854 13.663 1.00 43.72 120 VAL A N 1
ATOM 1004 C CA . VAL A 1 120 ? -16.367 -1.033 14.044 1.00 43.72 120 VAL A CA 1
ATOM 1005 C C . VAL A 1 120 ? -17.121 0.030 13.244 1.00 43.72 120 VAL A C 1
ATOM 1007 O O . VAL A 1 120 ? -17.002 1.217 13.551 1.00 43.72 120 VAL A O 1
ATOM 1010 N N . PHE A 1 121 ? -17.741 -0.382 12.138 1.00 47.06 121 PHE A N 1
ATOM 1011 C CA . PHE A 1 121 ? -18.657 0.459 11.367 1.00 47.06 121 PHE A CA 1
ATOM 1012 C C . PHE A 1 121 ? -19.973 0.634 12.122 1.00 47.06 121 PHE A C 1
ATOM 1014 O O . PHE A 1 121 ? -20.411 -0.349 12.765 1.00 47.06 121 PHE A O 1
#

Sequence (121 aa):
MKKMNKGKNSTCKYITNEEIEYIIKNMNMPQFTVLDFGKFIQENNKDLWDMLTNKYTNKYYSAYSYLSQRLIRYSKEKGSLLEEHISYSISNECFRKPTKEEKKHFKSDNIAVFKVKSIVF